Protein AF-A0A8T5I9W6-F1 (afdb_monomer_lite)

pLDDT: mean 74.15, std 16.04, range [43.09, 95.25]

Sequence (174 aa):
MEKEVIPVSNPAQATTPQKNKIDYKYVGPKESLWKIVGSSIPKELTPTKKFSYAFGVIFILVIIIGIAQFPLGSLFAGNIDIELAVGLPMKFLVFDLADPEAIPINIWALIIDMAIYLILAYAIDVALNVFITSTKKKKASGKSPKVYTIRRKKEEIAEKVAKKIVKKPDSIQP

Foldseek 3Di:
DDDDDDDDDDPPPPPDPPPPPPDDPPPPPPCPVCNVVVVPDPPLLPDDPQLVVQLVVVQVVQVVVLVVPFPVVVVVVVDQQGWSFTAPPDTQAICRSVDNVDDRGDVVRVVVRSVVSSVVSSVVSSVVSVVVVVPPPPPPPPPPPPPPPPPPPDPDVVNVVVVVVVPDDDPPDD

Structure (mmCIF, N/CA/C/O backbone):
data_AF-A0A8T5I9W6-F1
#
_entry.id   AF-A0A8T5I9W6-F1
#
loop_
_atom_site.group_PDB
_atom_site.id
_atom_site.type_symbol
_atom_site.label_atom_id
_atom_site.label_alt_id
_atom_site.label_comp_id
_atom_site.label_asym_id
_atom_site.label_entity_id
_atom_site.label_seq_id
_atom_site.pdbx_PDB_ins_code
_atom_site.Cartn_x
_atom_site.Cartn_y
_atom_site.Cartn_z
_atom_site.occupancy
_atom_site.B_iso_or_equiv
_atom_site.auth_seq_id
_atom_site.auth_comp_id
_atom_site.auth_asym_id
_atom_site.auth_atom_id
_atom_site.pdbx_PDB_model_num
ATOM 1 N N . MET A 1 1 ? 43.803 54.576 25.155 1.00 46.50 1 MET A N 1
ATOM 2 C CA . MET A 1 1 ? 42.683 54.343 24.219 1.00 46.50 1 MET A CA 1
ATOM 3 C C . MET A 1 1 ? 41.782 53.308 24.857 1.00 46.50 1 MET A C 1
ATOM 5 O O . MET A 1 1 ? 42.042 52.116 24.758 1.00 46.50 1 MET A O 1
ATOM 9 N N . GLU A 1 2 ? 40.820 53.790 25.629 1.00 43.09 2 GLU A N 1
ATOM 10 C CA . GLU A 1 2 ? 39.874 52.984 26.398 1.00 43.09 2 GLU A CA 1
ATOM 11 C C . GLU A 1 2 ? 38.724 52.601 25.460 1.00 43.09 2 GLU A C 1
ATOM 13 O O . GLU A 1 2 ? 38.143 53.472 24.814 1.00 43.09 2 GLU A O 1
ATOM 18 N N . LYS A 1 3 ? 38.463 51.301 25.284 1.00 56.91 3 LYS A N 1
ATOM 19 C CA . LYS A 1 3 ? 37.345 50.828 24.461 1.00 56.91 3 LYS A CA 1
ATOM 20 C C . LYS A 1 3 ? 36.091 50.809 25.324 1.00 56.91 3 LYS A C 1
ATOM 22 O O . LYS A 1 3 ? 35.973 49.989 26.229 1.00 56.91 3 LYS A O 1
ATOM 27 N N . GLU A 1 4 ? 35.179 51.717 25.016 1.00 58.66 4 GLU A N 1
ATOM 28 C CA . GLU A 1 4 ? 33.837 51.790 25.580 1.00 58.66 4 GLU A CA 1
ATOM 29 C C . GLU A 1 4 ? 33.052 50.525 25.189 1.00 58.66 4 GLU A C 1
ATOM 31 O O . GLU A 1 4 ? 32.796 50.261 24.012 1.00 58.66 4 GLU A O 1
ATOM 36 N N . VAL A 1 5 ? 32.739 49.683 26.176 1.00 58.06 5 VAL A N 1
ATOM 37 C CA . VAL A 1 5 ? 31.921 48.479 25.991 1.00 58.06 5 VAL A CA 1
ATOM 38 C C . VAL A 1 5 ? 30.461 48.891 26.121 1.00 58.06 5 VAL A C 1
ATOM 40 O O . VAL A 1 5 ? 29.976 49.154 27.218 1.00 58.06 5 VAL A O 1
ATOM 43 N N . ILE A 1 6 ? 29.755 48.944 24.995 1.00 58.78 6 ILE A N 1
ATOM 44 C CA . ILE A 1 6 ? 28.310 49.177 24.963 1.00 58.78 6 ILE A CA 1
ATOM 45 C C . ILE A 1 6 ? 27.618 47.893 25.454 1.00 58.78 6 ILE A C 1
ATOM 47 O O . ILE A 1 6 ? 27.850 46.829 24.869 1.00 58.78 6 ILE A O 1
ATOM 51 N N . PRO A 1 7 ? 26.773 47.930 26.500 1.00 58.47 7 PRO A N 1
ATOM 52 C CA . PRO A 1 7 ? 26.027 46.750 26.909 1.00 58.47 7 PRO A CA 1
ATOM 53 C C . PRO A 1 7 ? 24.949 46.427 25.867 1.00 58.47 7 PRO A C 1
ATOM 55 O O . PRO A 1 7 ? 24.086 47.248 25.559 1.00 58.47 7 PRO A O 1
ATOM 58 N N . VAL A 1 8 ? 25.000 45.205 25.335 1.00 57.88 8 VAL A N 1
ATOM 59 C CA . VAL A 1 8 ? 23.962 44.631 24.473 1.00 57.88 8 VAL A CA 1
ATOM 60 C C . VAL A 1 8 ? 22.676 44.518 25.291 1.00 57.88 8 VAL A C 1
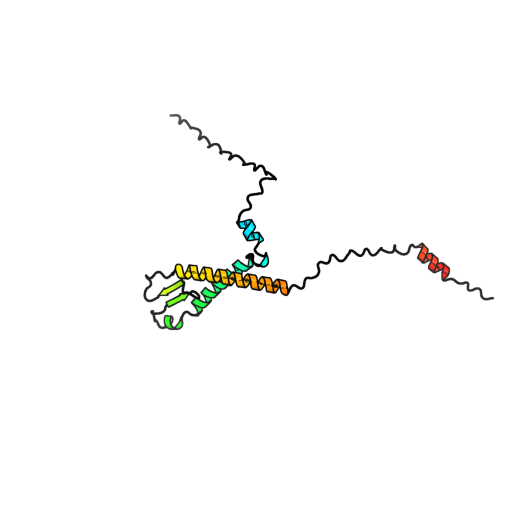ATOM 62 O O . VAL A 1 8 ? 22.593 43.727 26.232 1.00 57.88 8 VAL A O 1
ATOM 65 N N . SER A 1 9 ? 21.671 45.327 24.958 1.00 58.81 9 SER A N 1
ATOM 66 C CA . SER A 1 9 ? 20.338 45.214 25.537 1.00 58.81 9 SER A CA 1
ATOM 67 C C . SER A 1 9 ? 19.677 43.928 25.035 1.00 58.81 9 SER A C 1
ATOM 69 O O . SER A 1 9 ? 19.468 43.728 23.840 1.00 58.81 9 SER A O 1
ATOM 71 N N . ASN A 1 10 ? 19.356 43.024 25.963 1.00 58.38 10 ASN A N 1
ATOM 72 C CA . ASN A 1 10 ? 18.525 41.859 25.672 1.00 58.38 10 ASN A CA 1
ATOM 73 C C . ASN A 1 10 ? 17.155 42.340 25.158 1.00 58.38 10 ASN A C 1
ATOM 75 O O . ASN A 1 10 ? 16.531 43.170 25.828 1.00 58.38 10 ASN A O 1
ATOM 79 N N . PRO A 1 11 ? 16.639 41.829 24.024 1.00 54.53 11 PRO A N 1
ATOM 80 C CA . PRO A 1 11 ? 15.285 42.150 23.606 1.00 54.53 11 PRO A CA 1
ATOM 81 C C . PRO A 1 11 ? 14.312 41.603 24.652 1.00 54.53 11 PRO A C 1
ATOM 83 O O . PRO A 1 11 ? 14.288 40.404 24.940 1.00 54.53 11 PRO A O 1
ATOM 86 N N . ALA A 1 12 ? 13.530 42.505 25.244 1.00 54.25 12 ALA A N 1
ATOM 87 C CA . ALA A 1 12 ? 12.440 42.165 26.140 1.00 54.25 12 ALA A CA 1
ATOM 88 C C . ALA A 1 12 ? 11.550 41.110 25.467 1.00 54.25 12 ALA A C 1
ATOM 90 O O . ALA A 1 12 ? 11.014 41.336 24.381 1.00 54.25 12 ALA A O 1
ATOM 91 N N . GLN A 1 13 ? 11.420 39.943 26.101 1.00 54.34 13 GLN A N 1
ATOM 92 C CA . GLN A 1 13 ? 10.470 38.921 25.680 1.00 54.34 13 GLN A CA 1
ATOM 93 C C . GLN A 1 13 ? 9.076 39.548 25.680 1.00 54.34 13 GLN A C 1
ATOM 95 O O . GLN A 1 13 ? 8.544 39.899 26.732 1.00 54.34 13 GLN A O 1
ATOM 100 N N . ALA A 1 14 ? 8.494 39.701 24.493 1.00 48.25 14 ALA A N 1
ATOM 101 C CA . ALA A 1 14 ? 7.098 40.061 24.349 1.00 48.25 14 ALA A CA 1
ATOM 102 C C . ALA A 1 14 ? 6.260 38.951 24.995 1.00 48.25 14 ALA A C 1
ATOM 104 O O . ALA A 1 14 ? 6.112 37.858 24.448 1.00 48.25 14 ALA A O 1
ATOM 105 N N . THR A 1 15 ? 5.725 39.218 26.183 1.00 49.84 15 THR A N 1
ATOM 106 C CA . THR A 1 15 ? 4.688 38.401 26.799 1.00 49.84 15 THR A CA 1
ATOM 107 C C . THR A 1 15 ? 3.452 38.488 25.915 1.00 49.84 15 THR A C 1
ATOM 109 O O . THR A 1 15 ? 2.665 39.429 25.983 1.00 49.84 15 THR A O 1
ATOM 112 N N . THR A 1 16 ? 3.281 37.500 25.037 1.00 51.50 16 THR A N 1
ATOM 113 C CA . THR A 1 16 ? 2.015 37.269 24.339 1.00 51.50 16 THR A CA 1
ATOM 114 C C . THR A 1 16 ? 0.887 37.278 25.372 1.00 51.50 16 THR A C 1
ATOM 116 O O . THR A 1 16 ? 0.961 36.501 26.330 1.00 51.50 16 THR A O 1
ATOM 119 N N . PRO A 1 17 ? -0.151 38.120 25.219 1.00 49.62 17 PRO A N 1
ATOM 120 C CA . PRO A 1 17 ? -1.262 38.133 26.154 1.00 49.62 17 PRO A CA 1
ATOM 121 C C . PRO A 1 17 ? -1.905 36.747 26.149 1.00 49.62 17 PRO A C 1
ATOM 123 O O . PRO A 1 17 ? -2.393 36.277 25.117 1.00 49.62 17 PRO A O 1
ATOM 126 N N . GLN A 1 18 ? -1.875 36.070 27.301 1.00 56.66 18 GLN A N 1
ATOM 127 C CA . GLN A 1 18 ? -2.626 34.840 27.505 1.00 56.66 18 GLN A CA 1
ATOM 128 C C . GLN A 1 18 ? -4.097 35.167 27.267 1.00 56.66 18 GLN A C 1
ATOM 130 O O . GLN A 1 18 ? -4.754 35.844 28.056 1.00 56.66 18 GLN A O 1
ATOM 135 N N . LYS A 1 19 ? -4.593 34.721 26.115 1.00 50.47 19 LYS A N 1
ATOM 136 C CA . LYS A 1 19 ? -5.976 34.865 25.684 1.00 50.47 19 LYS A CA 1
ATOM 137 C C . LYS A 1 19 ? -6.825 33.974 26.590 1.00 50.47 19 LYS A C 1
ATOM 139 O O . LYS A 1 19 ? -7.129 32.839 26.231 1.00 50.47 19 LYS A O 1
ATOM 144 N N . ASN A 1 20 ? -7.157 34.470 27.782 1.00 55.22 20 ASN A N 1
ATOM 145 C CA . ASN A 1 20 ? -8.152 33.868 28.657 1.00 55.22 20 ASN A CA 1
ATOM 146 C C . ASN A 1 20 ? -9.458 33.801 27.864 1.00 55.22 20 ASN A C 1
ATOM 148 O O . ASN A 1 20 ? -10.150 34.801 27.674 1.00 55.22 20 ASN A O 1
ATOM 152 N N . LYS A 1 21 ? -9.747 32.620 27.312 1.00 54.38 21 LYS A N 1
ATOM 153 C CA . LYS A 1 21 ? -11.020 32.335 26.662 1.00 54.38 21 LYS A CA 1
ATOM 154 C C . LYS A 1 21 ? -12.064 32.297 27.766 1.00 54.38 21 LYS A C 1
ATOM 156 O O . LYS A 1 21 ? -12.168 31.316 28.491 1.00 54.38 21 LYS A O 1
ATOM 161 N N . ILE A 1 22 ? -12.792 33.397 27.902 1.00 61.06 22 ILE A N 1
ATOM 162 C CA . ILE A 1 22 ? -14.011 33.456 28.698 1.00 61.06 22 ILE A CA 1
ATOM 163 C C . ILE A 1 22 ? -14.991 32.480 28.039 1.00 61.06 22 ILE A C 1
ATOM 165 O O . ILE A 1 22 ? -15.381 32.665 26.884 1.00 61.06 22 ILE A O 1
ATOM 169 N N . ASP A 1 23 ? -15.297 31.391 28.740 1.00 55.34 23 ASP A N 1
ATOM 170 C CA . ASP A 1 23 ? -16.192 30.340 28.268 1.00 55.34 23 ASP A CA 1
ATOM 171 C C . ASP A 1 23 ? -17.642 30.789 28.494 1.00 55.34 23 ASP A C 1
ATOM 173 O O . ASP A 1 23 ? -18.180 30.735 29.603 1.00 55.34 23 ASP A O 1
ATOM 177 N N . TYR A 1 24 ? -18.268 31.337 27.452 1.00 61.34 24 TYR A N 1
ATOM 178 C CA . TYR A 1 24 ? -19.666 31.751 27.506 1.00 61.34 24 TYR A CA 1
ATOM 179 C C . TYR A 1 24 ? -20.564 30.522 27.330 1.00 61.34 24 TYR A C 1
ATOM 181 O O . TYR A 1 24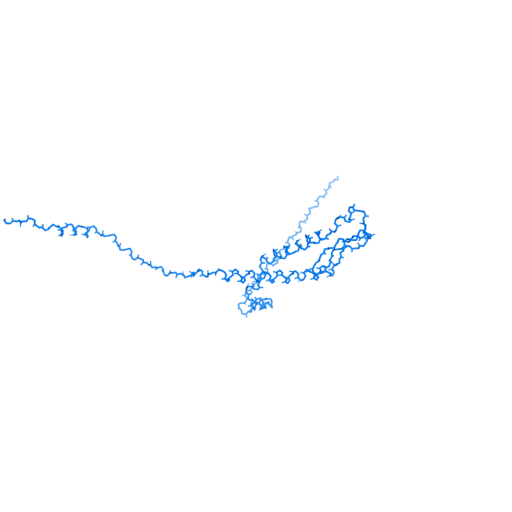 ? -20.785 30.063 26.214 1.00 61.34 24 TYR A O 1
ATOM 189 N N . LYS A 1 25 ? -21.161 30.054 28.433 1.00 59.81 25 LYS A N 1
ATOM 190 C CA . LYS A 1 25 ? -22.092 28.905 28.524 1.00 59.81 25 LYS A CA 1
ATOM 191 C C . LYS A 1 25 ? -23.255 28.904 27.507 1.00 59.81 25 LYS A C 1
ATOM 193 O O . LYS A 1 25 ? -23.857 27.859 27.287 1.00 59.81 25 LYS A O 1
ATOM 198 N N . TYR A 1 26 ? -23.572 30.049 26.899 1.00 57.41 26 TYR A N 1
ATOM 199 C CA . TYR A 1 26 ? -24.714 30.230 25.992 1.00 57.41 26 TYR A CA 1
ATOM 200 C C . TYR A 1 26 ? -24.340 30.593 24.552 1.00 57.41 26 TYR A C 1
ATOM 202 O O . TYR A 1 26 ? -25.216 30.642 23.693 1.00 57.41 26 TYR A O 1
ATOM 210 N N . VAL A 1 27 ? -23.054 30.798 24.255 1.00 55.84 27 VAL A N 1
ATOM 211 C CA . VAL A 1 27 ? -22.581 30.802 22.870 1.00 55.84 27 VAL A CA 1
ATOM 212 C C . VAL A 1 27 ? -22.099 29.388 22.630 1.00 55.84 27 VAL A C 1
ATOM 214 O O . VAL A 1 27 ? -20.951 29.069 22.934 1.00 55.84 27 VAL A O 1
ATOM 217 N N . GLY A 1 28 ? -23.016 28.524 22.177 1.00 55.88 28 GLY A N 1
ATOM 218 C CA . GLY A 1 28 ? -22.700 27.135 21.858 1.00 55.88 28 GLY A CA 1
ATOM 219 C C . GLY A 1 28 ? -21.354 27.089 21.130 1.00 55.88 28 GLY A C 1
ATOM 220 O O . GLY A 1 28 ? -21.157 27.890 20.207 1.00 55.88 28 GLY A O 1
ATOM 221 N N . PRO A 1 29 ? -20.385 26.275 21.590 1.00 58.41 29 PRO A N 1
ATOM 222 C CA . PRO A 1 29 ? -19.051 26.266 21.013 1.00 58.41 29 PRO A CA 1
ATOM 223 C C . PRO A 1 29 ? -19.241 25.989 19.537 1.00 58.41 29 PRO A C 1
ATOM 225 O O . PRO A 1 29 ? -19.691 24.887 19.243 1.00 58.41 29 PRO A O 1
ATOM 228 N N . LYS A 1 30 ? -18.990 26.995 18.673 1.00 60.47 30 LYS A N 1
ATOM 229 C CA . LYS A 1 30 ? -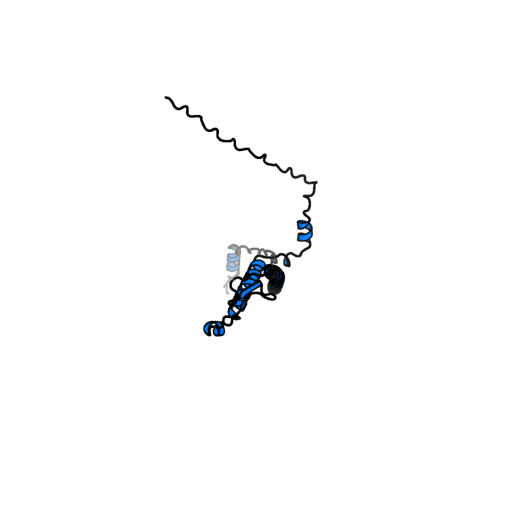19.246 26.960 17.222 1.00 60.47 30 LYS A CA 1
ATOM 230 C C . LYS A 1 30 ? -19.059 25.532 16.761 1.00 60.47 30 LYS A C 1
ATOM 232 O O . LYS A 1 30 ? -17.916 25.065 16.740 1.00 60.47 30 LYS A O 1
ATOM 237 N N . GLU A 1 31 ? -20.166 24.816 16.577 1.00 61.84 31 GLU A N 1
ATOM 238 C CA . GLU A 1 31 ? -20.085 23.385 16.354 1.00 61.84 31 GLU A CA 1
ATOM 239 C C . GLU A 1 31 ? -19.368 23.251 15.026 1.00 61.84 31 GLU A C 1
ATOM 241 O O . GLU A 1 31 ? -19.897 23.610 13.976 1.00 61.84 31 GLU A O 1
ATOM 246 N N . SER A 1 32 ? -18.085 22.893 15.094 1.00 71.19 32 SER A N 1
ATOM 247 C CA . SER A 1 32 ? -17.274 22.717 13.905 1.00 71.19 32 SER A CA 1
ATOM 248 C C . SER A 1 32 ? -18.036 21.733 13.036 1.00 71.19 32 SER A C 1
ATOM 250 O O . SER A 1 32 ? -18.463 20.697 13.543 1.00 71.19 32 SER A O 1
ATOM 252 N N . LEU A 1 33 ? -18.232 22.043 11.757 1.00 68.38 33 LEU A N 1
ATOM 253 C CA . LEU A 1 33 ? -18.916 21.145 10.823 1.00 68.38 33 LEU A CA 1
ATOM 254 C C . LEU A 1 33 ? -18.312 19.729 10.881 1.00 68.38 33 LEU A C 1
ATOM 256 O O . LEU A 1 33 ? -19.027 18.736 10.795 1.00 68.38 33 LEU A O 1
ATOM 260 N N . TRP A 1 34 ? -17.016 19.632 11.192 1.00 62.31 34 TRP A N 1
ATOM 261 C CA . TRP A 1 34 ? -16.309 18.385 11.491 1.00 62.31 34 TRP A CA 1
ATOM 262 C C . TRP A 1 34 ? -16.880 17.577 12.665 1.00 62.31 34 TRP A C 1
ATOM 264 O O . TRP A 1 34 ? -16.851 16.352 12.638 1.00 62.31 34 TRP A O 1
ATOM 274 N N . LYS A 1 35 ? -17.406 18.236 13.697 1.00 68.44 35 LYS A N 1
ATOM 275 C CA . LYS A 1 35 ? -18.020 17.617 14.879 1.00 68.44 35 LYS A CA 1
ATOM 276 C C . LYS A 1 35 ? -19.418 17.063 14.576 1.00 68.44 35 LYS A C 1
ATOM 278 O O . LYS A 1 35 ? -19.780 16.043 15.149 1.00 68.44 35 LYS A O 1
ATOM 283 N N . ILE A 1 36 ? -20.153 17.698 13.659 1.00 71.06 36 ILE A N 1
ATOM 284 C CA . ILE A 1 36 ? -21.484 17.266 13.188 1.00 71.06 36 ILE A CA 1
ATOM 285 C C . ILE A 1 36 ? -21.356 16.103 12.190 1.00 71.06 36 ILE A C 1
ATOM 287 O O . ILE A 1 36 ? -22.079 15.110 12.273 1.00 71.06 36 ILE A O 1
ATOM 291 N N . VAL A 1 37 ? -20.385 16.173 11.276 1.00 66.06 37 VAL A N 1
ATOM 292 C CA . VAL A 1 37 ? -20.078 15.059 10.362 1.00 66.06 37 VAL A CA 1
ATOM 293 C C . VAL A 1 37 ? -19.503 13.875 11.144 1.00 66.06 37 VAL A C 1
ATOM 295 O O . VAL A 1 37 ? -19.928 12.738 10.957 1.00 66.06 37 VAL A O 1
ATOM 298 N N . GLY A 1 38 ? -18.600 14.135 12.092 1.00 62.38 38 GLY A N 1
ATOM 299 C CA . GLY A 1 38 ? -17.992 13.102 12.928 1.00 62.38 38 GLY A CA 1
ATOM 300 C C . GLY A 1 38 ? -18.960 12.399 13.887 1.00 62.38 38 GLY A C 1
ATOM 301 O O . GLY A 1 38 ? -18.696 11.262 14.263 1.00 62.38 38 GLY A O 1
ATOM 302 N N . SER A 1 39 ? -20.075 13.027 14.281 1.00 66.44 39 SER A N 1
ATOM 303 C CA . SER A 1 39 ? -21.090 12.394 15.139 1.00 66.44 39 SER A CA 1
ATOM 304 C C . SER A 1 39 ? -22.075 11.509 14.371 1.00 66.44 39 SER A C 1
ATOM 306 O O . SER A 1 39 ? -22.691 10.631 14.974 1.00 66.44 39 SER A O 1
ATOM 308 N N . SER A 1 40 ? -22.199 11.714 13.057 1.00 73.62 40 SER A N 1
ATOM 309 C CA . SER A 1 40 ? -23.092 10.944 12.180 1.00 73.62 40 SER A CA 1
ATOM 310 C C . SER A 1 40 ? -22.442 9.661 11.651 1.00 73.62 40 SER A C 1
ATOM 312 O O . SER A 1 40 ? -23.137 8.743 11.220 1.00 73.62 40 SER A O 1
ATOM 314 N N . ILE A 1 41 ? -21.110 9.573 11.702 1.00 68.56 41 ILE A N 1
ATOM 315 C CA . ILE A 1 41 ? -20.362 8.379 11.307 1.00 68.56 41 ILE A CA 1
ATOM 316 C C . ILE A 1 41 ? -20.299 7.425 12.513 1.00 68.56 41 ILE A C 1
ATOM 318 O O . ILE A 1 41 ? -19.784 7.807 13.569 1.00 68.56 41 ILE A O 1
ATOM 322 N N . PRO A 1 42 ? -20.804 6.181 12.411 1.00 68.88 42 PRO A N 1
ATOM 323 C CA . PRO A 1 42 ? -20.677 5.207 13.489 1.00 68.88 42 PRO A CA 1
ATOM 324 C C . PRO A 1 42 ? -19.200 4.993 13.839 1.00 68.88 42 PRO A C 1
ATOM 326 O O . PRO A 1 42 ? -18.341 4.935 12.964 1.00 68.88 42 PRO A O 1
ATOM 329 N N . LYS A 1 43 ? -18.894 4.836 15.134 1.00 67.81 43 LYS A N 1
ATOM 330 C CA . LYS A 1 43 ? -17.510 4.710 15.643 1.00 67.81 43 LYS A CA 1
ATOM 331 C C . LYS A 1 43 ? -16.715 3.553 15.021 1.00 67.81 43 LYS A C 1
ATOM 333 O O . LYS A 1 43 ? -15.493 3.542 15.096 1.00 67.81 43 LYS A O 1
ATOM 338 N N . GLU A 1 44 ? -17.404 2.586 14.425 1.00 65.44 44 GLU A N 1
ATOM 339 C CA . GLU A 1 44 ? -16.823 1.443 13.713 1.00 65.44 44 GLU A CA 1
ATOM 340 C C . GLU A 1 44 ? -16.244 1.817 12.336 1.00 65.44 44 GLU A C 1
ATOM 342 O O . GLU A 1 44 ? -15.391 1.102 11.820 1.00 65.44 44 GLU A O 1
ATOM 347 N N . LEU A 1 45 ? -16.667 2.955 11.777 1.00 66.12 45 LEU A N 1
ATOM 348 C CA . LEU A 1 45 ? -16.194 3.536 10.516 1.00 66.12 45 LEU A CA 1
ATOM 349 C C . LEU A 1 45 ? -15.126 4.624 10.736 1.00 66.12 45 LEU A C 1
ATOM 351 O O . LEU A 1 45 ? -14.726 5.312 9.802 1.00 66.12 45 LEU A O 1
ATOM 355 N N . THR A 1 46 ? -14.661 4.824 11.973 1.00 69.56 46 THR A N 1
ATOM 356 C CA . THR A 1 46 ? -13.543 5.736 12.244 1.00 69.56 46 THR A CA 1
ATOM 357 C C . THR A 1 46 ? -12.220 4.996 12.014 1.00 69.56 46 THR A C 1
ATOM 359 O O . THR A 1 46 ? -12.002 3.977 12.673 1.00 69.56 46 THR A O 1
ATOM 362 N N . PRO A 1 47 ? -11.319 5.491 11.141 1.00 68.62 47 PRO A N 1
ATOM 363 C CA . PRO A 1 47 ? -10.037 4.841 10.882 1.00 68.62 47 PRO A CA 1
ATOM 364 C C . PRO A 1 47 ? -9.251 4.661 12.181 1.00 68.62 47 PRO A C 1
ATOM 366 O O . PRO A 1 47 ? -9.013 5.623 12.919 1.00 68.62 47 PRO A O 1
ATOM 369 N N . THR A 1 48 ? -8.855 3.428 12.487 1.00 79.25 48 THR A N 1
ATOM 370 C CA . THR A 1 48 ? -8.083 3.130 13.700 1.00 79.25 48 THR A CA 1
ATOM 371 C C . THR A 1 48 ? -6.585 3.067 13.405 1.00 79.25 48 THR A C 1
ATOM 373 O O . THR A 1 48 ? -6.154 3.158 12.263 1.00 79.25 48 THR A O 1
ATOM 376 N N . LYS A 1 49 ? -5.736 2.829 14.416 1.00 82.69 49 LYS A N 1
ATOM 377 C CA . LYS A 1 49 ? -4.308 2.542 14.160 1.00 82.69 49 LYS A CA 1
ATOM 378 C C . LYS A 1 49 ? -4.110 1.344 13.216 1.00 82.69 49 LYS A C 1
ATOM 380 O O . LYS A 1 49 ? -3.092 1.267 12.545 1.00 82.69 49 LYS A O 1
ATOM 385 N N . LYS A 1 50 ? -5.069 0.410 13.148 1.00 84.12 50 LYS A N 1
ATOM 386 C CA . LYS A 1 50 ? -5.004 -0.753 12.249 1.00 84.12 50 LYS A CA 1
ATOM 387 C C . LYS A 1 50 ? -5.093 -0.351 10.783 1.00 84.12 50 LYS A C 1
ATOM 389 O O . LYS A 1 50 ? -4.455 -0.994 9.963 1.00 84.12 50 LYS A O 1
ATOM 394 N N . PHE A 1 51 ? -5.815 0.724 10.474 1.00 87.94 51 PHE A N 1
ATOM 395 C CA . PHE A 1 51 ? -5.911 1.266 9.126 1.00 87.94 51 PHE A CA 1
ATOM 396 C C . PHE A 1 51 ? -4.535 1.631 8.555 1.00 87.94 51 PHE A C 1
ATOM 398 O O . PHE A 1 51 ? -4.194 1.193 7.460 1.00 87.94 51 PHE A O 1
ATOM 405 N N . SER A 1 52 ? -3.704 2.355 9.316 1.00 87.62 52 SER A N 1
ATOM 406 C CA . SER A 1 52 ? -2.356 2.714 8.855 1.00 87.62 52 SER A CA 1
ATOM 407 C C . SER A 1 52 ? -1.458 1.489 8.682 1.00 87.62 52 SER A C 1
ATOM 409 O O . SER A 1 52 ? -0.661 1.448 7.750 1.00 87.62 52 SER A O 1
ATOM 411 N N . TYR A 1 53 ? -1.603 0.471 9.540 1.00 91.88 53 TYR A N 1
ATOM 412 C CA . TYR A 1 53 ? -0.890 -0.797 9.363 1.00 91.88 53 TYR A CA 1
ATOM 413 C C . TYR A 1 53 ? -1.364 -1.545 8.115 1.00 91.88 53 TYR A C 1
ATOM 415 O O . TYR A 1 53 ? -0.529 -2.007 7.348 1.00 91.88 53 TYR A O 1
ATOM 423 N N . ALA A 1 54 ? -2.676 -1.636 7.880 1.00 91.06 54 ALA A N 1
ATOM 424 C CA . ALA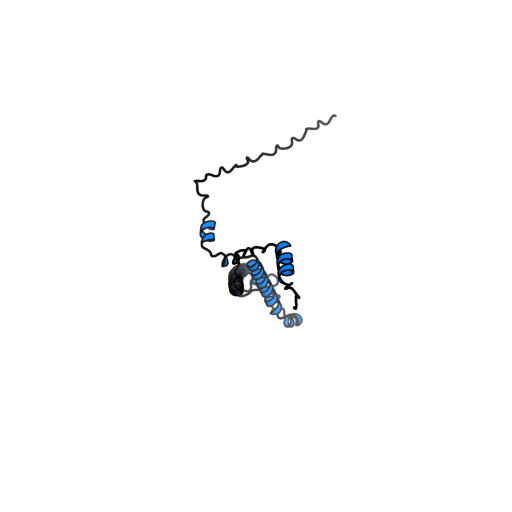 A 1 54 ? -3.236 -2.288 6.698 1.00 91.06 54 ALA A CA 1
ATOM 425 C C . ALA A 1 54 ? -2.749 -1.607 5.415 1.00 91.06 54 ALA A C 1
ATOM 427 O O . ALA A 1 54 ? -2.259 -2.278 4.513 1.00 91.06 54 ALA A O 1
ATOM 428 N N . PHE A 1 55 ? -2.796 -0.276 5.375 1.00 93.19 55 PHE A N 1
ATOM 429 C CA . PHE A 1 55 ? -2.266 0.511 4.269 1.00 93.19 55 PHE A CA 1
ATOM 430 C C . PHE A 1 55 ? -0.769 0.266 4.041 1.00 93.19 55 PHE A C 1
ATOM 432 O O . PHE A 1 55 ? -0.359 -0.031 2.922 1.00 93.19 55 PHE A O 1
ATOM 439 N N . GLY A 1 56 ? 0.044 0.328 5.101 1.00 92.56 56 GLY A N 1
ATOM 440 C CA . GLY A 1 56 ? 1.482 0.074 5.004 1.00 92.56 56 GLY A CA 1
ATOM 441 C C . GLY A 1 56 ? 1.803 -1.338 4.507 1.00 92.56 56 GLY A C 1
ATOM 442 O O . GLY A 1 56 ? 2.674 -1.506 3.659 1.00 92.56 56 GLY A O 1
ATOM 443 N N . VAL A 1 57 ? 1.067 -2.348 4.980 1.00 95.00 57 VAL A N 1
ATOM 444 C CA . VAL A 1 57 ? 1.224 -3.739 4.532 1.00 95.00 57 VAL A CA 1
ATOM 445 C C . VAL A 1 57 ? 0.863 -3.886 3.058 1.00 95.00 57 VAL A C 1
ATOM 447 O O . VAL A 1 57 ? 1.633 -4.497 2.325 1.00 95.00 57 VAL A O 1
ATOM 450 N N . ILE A 1 58 ? -0.259 -3.313 2.608 1.00 93.69 58 ILE A N 1
ATOM 451 C CA . ILE A 1 58 ? -0.654 -3.328 1.190 1.00 93.69 58 ILE A CA 1
ATOM 452 C C . ILE A 1 58 ? 0.445 -2.702 0.335 1.00 93.69 58 ILE A C 1
ATOM 454 O O . ILE A 1 58 ? 0.870 -3.300 -0.648 1.00 93.69 58 ILE A O 1
ATOM 458 N N . PHE A 1 59 ? 0.944 -1.534 0.738 1.00 92.75 59 PHE A N 1
ATOM 459 C CA . PHE A 1 59 ? 1.972 -0.821 -0.010 1.00 92.75 59 PHE A CA 1
ATOM 460 C C . PHE A 1 59 ? 3.271 -1.630 -0.137 1.00 92.75 59 PHE A C 1
ATOM 462 O O . PHE A 1 59 ? 3.809 -1.778 -1.233 1.00 92.75 59 PHE A O 1
ATOM 469 N N . ILE A 1 60 ? 3.746 -2.222 0.963 1.00 94.88 60 ILE A N 1
ATOM 470 C CA . ILE A 1 60 ? 4.926 -3.100 0.951 1.00 94.88 60 ILE A CA 1
ATOM 471 C C . ILE A 1 60 ? 4.683 -4.322 0.060 1.00 94.88 60 ILE A C 1
ATOM 473 O O . ILE A 1 60 ? 5.558 -4.710 -0.710 1.00 94.88 60 ILE A O 1
ATOM 477 N N . LEU A 1 61 ? 3.498 -4.924 0.143 1.00 95.25 61 LEU A N 1
ATOM 478 C CA . LEU A 1 61 ? 3.149 -6.110 -0.630 1.00 95.25 61 LEU A CA 1
ATOM 479 C C . LEU A 1 61 ? 3.152 -5.812 -2.135 1.00 95.25 61 LEU A C 1
ATOM 481 O O . LEU A 1 61 ? 3.678 -6.612 -2.902 1.00 95.25 61 LEU A O 1
ATOM 485 N N . VAL A 1 62 ? 2.659 -4.646 -2.556 1.00 93.12 62 VAL A N 1
ATOM 486 C CA . VAL A 1 62 ? 2.728 -4.193 -3.956 1.00 93.12 62 VAL A CA 1
ATOM 487 C C . VAL A 1 62 ? 4.174 -4.053 -4.429 1.00 93.12 62 VAL A C 1
ATOM 489 O O . VAL A 1 62 ? 4.495 -4.506 -5.525 1.00 93.12 62 VAL A O 1
ATOM 492 N N . ILE A 1 63 ? 5.063 -3.491 -3.602 1.00 92.25 63 ILE A N 1
ATOM 493 C CA . ILE A 1 63 ? 6.494 -3.393 -3.930 1.00 92.25 63 ILE A CA 1
ATOM 494 C C . ILE A 1 63 ? 7.106 -4.786 -4.102 1.00 92.25 63 ILE A C 1
ATOM 496 O O . ILE A 1 63 ? 7.797 -5.036 -5.087 1.00 92.25 63 ILE A O 1
ATOM 500 N N . ILE A 1 64 ? 6.823 -5.708 -3.176 1.00 93.56 64 ILE A N 1
ATOM 501 C CA . ILE A 1 64 ? 7.317 -7.088 -3.250 1.00 93.56 64 ILE A CA 1
ATOM 502 C C . ILE A 1 64 ? 6.809 -7.776 -4.520 1.00 93.56 64 ILE A C 1
ATOM 504 O O . ILE A 1 64 ? 7.599 -8.422 -5.200 1.00 93.56 64 ILE A O 1
ATOM 508 N N . ILE A 1 65 ? 5.525 -7.626 -4.863 1.00 91.81 65 ILE A N 1
ATOM 509 C CA . ILE A 1 65 ? 4.964 -8.189 -6.098 1.00 91.81 65 ILE A CA 1
ATOM 510 C C . ILE A 1 65 ? 5.664 -7.602 -7.325 1.00 91.81 65 ILE A C 1
ATOM 512 O O . ILE A 1 65 ? 6.049 -8.365 -8.205 1.00 91.81 65 ILE A O 1
ATOM 516 N N . GLY A 1 66 ? 5.862 -6.283 -7.377 1.00 89.12 66 GLY A N 1
ATOM 517 C CA . GLY A 1 66 ? 6.542 -5.633 -8.499 1.00 89.12 66 GLY A CA 1
ATOM 518 C C . GLY A 1 66 ? 7.967 -6.154 -8.697 1.00 89.12 66 GLY A C 1
ATOM 519 O O . GLY A 1 66 ? 8.355 -6.494 -9.810 1.00 89.12 66 GLY A O 1
ATOM 520 N N . ILE A 1 67 ? 8.724 -6.319 -7.607 1.00 88.94 67 ILE A N 1
ATOM 521 C CA . ILE A 1 67 ? 10.074 -6.903 -7.659 1.00 88.94 67 ILE A CA 1
ATOM 522 C C . ILE A 1 67 ? 10.021 -8.388 -8.049 1.00 88.94 67 ILE A C 1
ATOM 524 O O . ILE A 1 67 ? 10.849 -8.847 -8.827 1.00 88.94 67 ILE A O 1
ATOM 528 N N . ALA A 1 68 ? 9.057 -9.155 -7.536 1.00 89.56 68 ALA A N 1
ATOM 529 C CA . ALA A 1 68 ? 8.936 -10.583 -7.828 1.00 89.56 68 ALA A CA 1
ATOM 530 C C . ALA A 1 68 ? 8.513 -10.874 -9.278 1.00 89.56 68 ALA A C 1
ATOM 532 O O . ALA A 1 68 ? 8.856 -11.925 -9.813 1.00 89.56 68 ALA A O 1
ATOM 533 N N . GLN A 1 69 ? 7.773 -9.962 -9.912 1.00 86.31 69 GLN A N 1
ATOM 534 C CA . GLN A 1 69 ? 7.395 -10.053 -11.326 1.00 86.31 69 GLN A CA 1
ATOM 535 C C . GLN A 1 69 ? 8.521 -9.636 -12.277 1.00 86.31 69 GLN A C 1
ATOM 537 O O . GLN A 1 69 ? 8.404 -9.840 -13.486 1.00 86.31 69 GLN A O 1
ATOM 542 N N . PHE A 1 70 ? 9.611 -9.077 -11.754 1.00 86.44 70 PHE A N 1
ATOM 543 C CA . PHE A 1 70 ? 10.734 -8.656 -12.570 1.00 86.44 70 PHE A CA 1
ATOM 544 C C . PHE A 1 70 ? 11.462 -9.864 -13.180 1.00 86.44 70 PHE A C 1
ATOM 546 O O . PHE A 1 70 ? 11.888 -10.765 -12.446 1.00 86.44 70 PHE A O 1
ATOM 553 N N . PRO A 1 71 ? 11.656 -9.909 -14.510 1.00 84.62 71 PRO A N 1
ATOM 554 C CA . PRO A 1 71 ? 12.268 -11.053 -15.169 1.00 84.62 7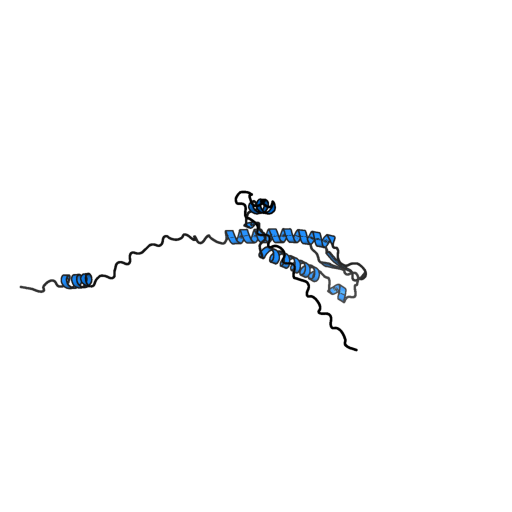1 PRO A CA 1
ATOM 555 C C . PRO A 1 71 ? 13.799 -11.007 -15.021 1.00 84.62 71 PRO A C 1
ATOM 557 O O . PRO A 1 71 ? 14.546 -10.692 -15.945 1.00 84.62 71 PRO A O 1
ATOM 560 N N . LEU A 1 72 ? 14.290 -11.379 -13.836 1.00 82.88 72 LEU A N 1
ATOM 561 C CA . LEU A 1 72 ? 15.725 -11.413 -13.520 1.00 82.88 72 LEU A CA 1
ATOM 562 C C . LEU A 1 72 ? 16.528 -12.278 -14.507 1.00 82.88 72 LEU A C 1
ATOM 564 O O . LEU A 1 72 ? 17.657 -11.941 -14.850 1.00 82.88 72 LEU A O 1
ATOM 568 N N . GLY A 1 73 ? 15.941 -13.376 -14.994 1.00 83.06 73 GLY A N 1
ATOM 569 C CA . GLY A 1 73 ? 16.599 -14.295 -15.926 1.00 83.06 73 GLY A CA 1
ATOM 570 C C . GLY A 1 73 ? 16.973 -13.656 -17.266 1.00 83.06 73 GLY A C 1
ATOM 571 O O . GLY A 1 73 ? 18.057 -13.922 -17.780 1.00 83.06 73 GLY A O 1
ATOM 572 N N . SER A 1 74 ? 16.125 -12.780 -17.816 1.00 82.50 74 SER A N 1
ATOM 573 C CA . SER A 1 74 ? 16.441 -12.071 -19.062 1.00 82.50 74 SER A CA 1
ATOM 574 C C . SER A 1 74 ? 17.495 -10.986 -18.855 1.00 82.50 74 SER A C 1
ATOM 576 O O . SER A 1 74 ? 18.286 -10.739 -19.762 1.00 82.50 74 SER A O 1
ATOM 578 N N . LEU A 1 75 ? 17.567 -10.395 -17.657 1.00 83.50 75 LEU A N 1
ATOM 579 C CA . LEU A 1 75 ? 18.590 -9.401 -17.333 1.00 83.50 75 LEU A CA 1
ATOM 580 C C . LEU A 1 75 ? 19.984 -10.040 -17.293 1.00 83.50 75 LEU A C 1
ATOM 582 O O . LEU A 1 75 ? 20.929 -9.508 -17.869 1.00 83.50 75 LEU A O 1
ATOM 586 N N . PHE A 1 76 ? 20.110 -11.232 -16.700 1.00 85.69 76 PHE A N 1
ATOM 587 C CA . PHE A 1 76 ? 21.369 -11.988 -16.722 1.00 85.69 76 PHE A CA 1
ATOM 588 C C . PHE A 1 76 ? 21.776 -12.462 -18.124 1.00 85.69 76 PHE A C 1
ATOM 590 O O . PHE A 1 76 ? 22.957 -12.700 -18.363 1.00 85.69 76 PHE A O 1
ATOM 597 N N . ALA A 1 77 ? 20.826 -12.568 -19.057 1.00 86.56 77 ALA A N 1
ATOM 598 C CA . ALA A 1 77 ? 21.098 -12.882 -20.458 1.00 86.56 77 ALA A CA 1
ATOM 599 C C . ALA A 1 77 ? 21.587 -11.666 -21.275 1.00 86.56 77 ALA A C 1
ATOM 601 O O . ALA A 1 77 ? 21.829 -11.804 -22.473 1.00 86.56 77 ALA A O 1
ATOM 602 N N . GLY A 1 78 ? 21.739 -10.491 -20.649 1.00 83.50 78 GLY A N 1
ATOM 603 C CA . GLY A 1 78 ? 22.195 -9.263 -21.305 1.00 83.50 78 GLY A CA 1
ATOM 604 C C . GLY A 1 78 ? 21.110 -8.539 -22.104 1.00 83.50 78 GLY A C 1
ATOM 605 O O . GLY A 1 78 ? 21.435 -7.660 -22.897 1.00 83.50 78 GLY A O 1
ATOM 606 N N . ASN A 1 79 ? 19.836 -8.899 -21.919 1.00 84.88 79 ASN A N 1
ATOM 607 C CA . ASN A 1 79 ? 18.734 -8.173 -22.536 1.00 84.88 79 ASN A CA 1
ATOM 608 C C . ASN A 1 79 ? 18.462 -6.880 -21.749 1.00 84.88 79 ASN A C 1
ATOM 610 O O . ASN A 1 79 ? 18.249 -6.929 -20.538 1.00 84.88 79 ASN A O 1
ATOM 614 N N . ILE A 1 80 ? 18.480 -5.744 -22.446 1.00 82.88 80 ILE A N 1
ATOM 615 C CA . ILE A 1 80 ? 18.234 -4.410 -21.883 1.00 82.88 80 ILE A CA 1
ATOM 616 C C . ILE A 1 80 ? 16.802 -3.912 -22.118 1.00 82.88 80 ILE A C 1
ATOM 618 O O . ILE A 1 80 ? 16.405 -2.945 -21.481 1.00 82.88 80 ILE A O 1
ATOM 622 N N . ASP A 1 81 ? 15.998 -4.608 -22.930 1.00 82.44 81 ASP A N 1
ATOM 623 C CA . ASP A 1 81 ? 14.592 -4.268 -23.218 1.00 82.44 81 ASP A CA 1
ATOM 624 C C . ASP A 1 81 ? 13.643 -4.703 -22.082 1.00 82.44 81 ASP A C 1
ATOM 626 O O . ASP A 1 81 ? 12.531 -5.189 -22.305 1.00 82.44 81 ASP A O 1
ATOM 630 N N . ILE A 1 82 ? 14.107 -4.619 -20.836 1.00 84.81 82 ILE A N 1
ATOM 631 C CA . ILE A 1 82 ? 13.375 -5.078 -19.659 1.00 84.81 82 ILE A CA 1
ATOM 632 C C . ILE A 1 82 ? 12.951 -3.865 -18.844 1.00 84.81 82 ILE A C 1
ATOM 634 O O . ILE A 1 82 ? 13.785 -3.088 -18.388 1.00 84.81 82 ILE A O 1
ATOM 638 N N . GLU A 1 83 ? 11.652 -3.771 -18.574 1.00 88.12 83 GLU A N 1
ATOM 639 C CA . GLU A 1 83 ? 11.101 -2.787 -17.649 1.00 88.12 83 GLU A CA 1
ATOM 640 C C . GLU A 1 83 ? 10.874 -3.392 -16.252 1.00 88.12 83 GLU A C 1
ATOM 642 O O . GLU A 1 83 ? 10.194 -4.410 -16.089 1.00 88.12 83 GLU A O 1
ATOM 647 N N . LEU A 1 84 ? 11.412 -2.752 -15.208 1.00 88.25 84 LEU A N 1
ATOM 648 C CA . LEU A 1 84 ? 10.987 -2.999 -13.827 1.00 88.25 84 LEU A CA 1
ATOM 649 C C . LEU A 1 84 ? 9.806 -2.090 -13.518 1.00 88.25 84 LEU A C 1
ATOM 651 O O . LEU A 1 84 ? 9.981 -0.898 -13.273 1.00 88.25 84 LEU A O 1
ATOM 655 N N . ALA A 1 85 ? 8.610 -2.667 -13.481 1.00 91.31 85 ALA A N 1
ATOM 656 C CA . ALA A 1 85 ? 7.391 -1.936 -13.186 1.00 91.31 85 ALA A CA 1
ATOM 657 C C . ALA A 1 85 ? 6.812 -2.301 -11.811 1.00 91.31 85 ALA A C 1
ATOM 659 O O . ALA A 1 85 ? 6.573 -3.470 -11.513 1.00 91.31 85 ALA A O 1
ATOM 660 N N . VAL A 1 86 ? 6.527 -1.292 -10.989 1.00 91.94 86 VAL A N 1
ATOM 661 C CA . VAL A 1 86 ? 5.880 -1.434 -9.679 1.00 91.94 86 VAL A CA 1
ATOM 662 C C . VAL A 1 86 ? 4.618 -0.577 -9.629 1.00 91.94 86 VAL A C 1
ATOM 664 O O . VAL A 1 86 ? 4.632 0.606 -9.978 1.00 91.94 86 VAL A O 1
ATOM 667 N N . GLY A 1 87 ? 3.526 -1.185 -9.168 1.00 88.69 87 GLY A N 1
ATOM 668 C CA . GLY A 1 87 ? 2.231 -0.534 -8.971 1.00 88.69 87 GLY A CA 1
ATOM 669 C C . GLY A 1 87 ? 1.063 -1.423 -9.394 1.00 88.69 87 GLY A C 1
ATOM 670 O O . GLY A 1 87 ? 1.204 -2.275 -10.272 1.00 88.69 87 GLY A O 1
ATOM 671 N N . LEU A 1 88 ? -0.076 -1.266 -8.723 1.00 89.19 88 LEU A N 1
ATOM 672 C CA . LEU A 1 88 ? -1.289 -2.065 -8.915 1.00 89.19 88 LEU A CA 1
ATOM 673 C C . LEU A 1 88 ? -2.514 -1.233 -8.496 1.00 89.19 88 LEU A C 1
ATOM 675 O O . LEU A 1 88 ? -2.631 -0.926 -7.316 1.00 89.19 88 LEU A O 1
ATOM 679 N N . PRO A 1 89 ? -3.499 -0.956 -9.361 1.00 88.62 89 PRO A N 1
ATOM 680 C CA . PRO A 1 89 ? -3.613 -1.399 -10.746 1.00 88.62 89 PRO A CA 1
ATOM 681 C C . PRO A 1 89 ? -2.695 -0.658 -11.726 1.00 88.62 89 PRO A C 1
ATOM 683 O O . PRO A 1 89 ? -2.498 -1.162 -12.830 1.00 88.62 89 PRO A O 1
ATOM 686 N N . MET A 1 90 ? -2.148 0.508 -11.371 1.00 93.50 90 MET A N 1
ATOM 687 C CA . MET A 1 90 ? -1.335 1.302 -12.292 1.00 93.50 90 MET A CA 1
ATOM 688 C C . MET A 1 90 ? 0.136 1.312 -11.898 1.00 93.50 90 MET A C 1
ATOM 690 O O . MET A 1 90 ? 0.497 1.530 -10.751 1.00 93.50 90 MET A O 1
ATOM 694 N N . LYS A 1 91 ? 1.012 1.130 -12.886 1.00 92.81 91 LYS A N 1
ATOM 695 C CA . LYS A 1 91 ? 2.461 1.207 -12.694 1.00 92.81 91 LYS A CA 1
ATOM 696 C C . LYS A 1 91 ? 2.840 2.660 -12.394 1.00 92.81 91 LYS A C 1
ATOM 698 O O . LYS A 1 91 ? 2.695 3.528 -13.254 1.00 92.81 91 LYS A O 1
ATOM 703 N N . PHE A 1 92 ? 3.298 2.932 -11.177 1.00 93.50 92 PHE A N 1
ATOM 704 C CA . PHE A 1 92 ? 3.756 4.265 -10.784 1.00 93.50 92 PHE A CA 1
ATOM 705 C C . PHE A 1 92 ? 5.276 4.386 -10.772 1.00 93.50 92 PHE A C 1
ATOM 707 O O . PHE A 1 92 ? 5.794 5.498 -10.823 1.00 93.50 92 PHE A O 1
ATOM 714 N N . LEU A 1 93 ? 5.976 3.258 -10.701 1.00 93.19 93 LEU A N 1
ATOM 715 C CA . LEU A 1 93 ? 7.421 3.174 -10.804 1.00 93.19 93 LEU A CA 1
ATOM 716 C C . LEU A 1 93 ? 7.734 2.303 -12.018 1.00 93.19 93 LEU A C 1
ATOM 718 O O . LEU A 1 93 ? 7.305 1.153 -12.055 1.00 93.19 93 LEU A O 1
ATOM 722 N N . VAL A 1 94 ? 8.426 2.840 -13.010 1.00 92.19 94 VAL A N 1
ATOM 723 C CA . VAL A 1 94 ? 8.836 2.116 -14.214 1.00 92.19 94 VAL A CA 1
ATOM 724 C C . VAL A 1 94 ? 10.297 2.447 -14.456 1.00 92.19 94 VAL A C 1
ATOM 726 O O . VAL A 1 94 ? 10.617 3.577 -14.804 1.00 92.19 94 VAL A O 1
ATOM 729 N N . PHE A 1 95 ? 11.186 1.486 -14.233 1.00 90.06 95 PHE A N 1
ATOM 730 C CA . PHE A 1 95 ? 12.581 1.623 -14.628 1.00 90.06 95 PHE A CA 1
ATOM 731 C C . PHE A 1 95 ? 12.776 0.935 -15.964 1.00 90.06 95 PHE A C 1
ATOM 733 O O . PHE A 1 95 ? 12.687 -0.292 -16.042 1.00 90.06 95 PHE A O 1
ATOM 740 N N . ASP A 1 96 ? 13.037 1.741 -16.983 1.00 88.75 96 ASP A N 1
ATOM 741 C CA . ASP A 1 96 ? 13.474 1.269 -18.283 1.00 88.75 96 ASP A CA 1
ATOM 742 C C . ASP A 1 96 ? 15.006 1.190 -18.288 1.00 88.75 96 ASP A C 1
ATOM 744 O O . ASP A 1 96 ? 15.698 2.151 -17.949 1.00 88.75 96 ASP A O 1
ATOM 748 N N . LEU A 1 97 ? 15.537 0.010 -18.600 1.00 85.81 97 LEU A N 1
ATOM 749 C CA . LEU A 1 97 ? 16.976 -0.216 -18.727 1.00 85.81 97 LEU A CA 1
ATOM 750 C C . LEU A 1 97 ? 17.505 0.233 -20.098 1.00 85.81 97 LEU A C 1
ATOM 752 O O . LEU A 1 97 ? 18.710 0.457 -20.224 1.00 85.81 97 LEU A O 1
ATOM 756 N N . ALA A 1 98 ? 16.630 0.378 -21.098 1.00 87.56 98 ALA A N 1
ATOM 757 C CA . ALA A 1 98 ? 16.983 0.852 -22.430 1.00 87.56 98 ALA A CA 1
ATOM 758 C C . ALA A 1 98 ? 17.118 2.384 -22.484 1.00 87.56 98 ALA A C 1
ATOM 760 O O . ALA A 1 98 ? 17.987 2.891 -23.194 1.00 87.56 98 ALA A O 1
ATOM 761 N N . ASP A 1 99 ? 16.310 3.109 -21.705 1.00 89.00 99 ASP A N 1
ATOM 762 C CA . ASP A 1 99 ? 16.355 4.572 -21.593 1.00 89.00 99 ASP A CA 1
ATOM 763 C C . ASP A 1 99 ? 16.467 5.030 -20.122 1.00 89.00 99 ASP A C 1
ATOM 765 O O . ASP A 1 99 ? 15.465 5.354 -19.475 1.00 89.00 99 ASP A O 1
ATOM 769 N N . PRO A 1 100 ? 17.692 5.075 -19.563 1.00 85.31 100 PRO A N 1
ATOM 770 C CA . PRO A 1 100 ? 17.912 5.460 -18.170 1.00 85.31 100 PRO A CA 1
ATOM 771 C C . PRO A 1 100 ? 17.691 6.959 -17.902 1.00 85.31 100 PRO A C 1
ATOM 773 O O . PRO A 1 100 ? 17.715 7.369 -16.739 1.00 85.31 100 PRO A O 1
ATOM 776 N N . GLU A 1 101 ? 17.514 7.788 -18.938 1.00 89.69 101 GLU A N 1
ATOM 777 C CA . GLU A 1 101 ? 17.250 9.226 -18.791 1.00 89.69 101 GLU A CA 1
ATOM 778 C C . GLU A 1 101 ? 15.761 9.522 -18.558 1.00 89.69 101 GLU A C 1
ATOM 780 O O . GLU A 1 101 ? 15.405 10.599 -18.063 1.00 89.69 101 GLU A O 1
ATOM 785 N N . ALA A 1 102 ? 14.883 8.561 -18.859 1.00 90.19 102 ALA A N 1
ATOM 786 C CA . ALA A 1 102 ? 13.458 8.682 -18.613 1.00 90.19 102 ALA A CA 1
ATOM 787 C C . ALA A 1 102 ? 13.150 8.779 -17.108 1.00 90.19 102 ALA A C 1
ATOM 789 O O . ALA A 1 102 ? 13.723 8.085 -16.267 1.00 90.19 102 ALA A O 1
ATOM 790 N N . ILE A 1 103 ? 12.192 9.640 -16.749 1.00 91.69 103 ILE A N 1
ATOM 791 C CA . ILE A 1 103 ? 11.751 9.793 -15.357 1.00 91.69 103 ILE A CA 1
ATOM 792 C C . ILE A 1 103 ? 11.008 8.515 -14.942 1.00 91.69 103 ILE A C 1
ATOM 794 O O . ILE A 1 103 ? 9.926 8.254 -15.470 1.00 91.69 103 ILE A O 1
ATOM 798 N N . PRO A 1 104 ? 11.496 7.760 -13.940 1.00 91.75 104 PRO A N 1
ATOM 799 C CA . PRO A 1 104 ? 10.936 6.450 -13.627 1.00 91.75 104 PRO A CA 1
ATOM 800 C C . PRO A 1 104 ? 9.654 6.521 -12.789 1.00 91.75 104 PRO A C 1
ATOM 802 O O . PRO A 1 104 ? 9.125 5.494 -12.376 1.00 91.75 104 PRO A O 1
ATOM 805 N N . ILE A 1 105 ? 9.161 7.723 -12.469 1.00 93.88 105 ILE A N 1
ATOM 806 C CA . ILE A 1 105 ? 8.023 7.933 -11.569 1.00 93.88 105 ILE A CA 1
ATOM 807 C C . ILE A 1 105 ? 6.864 8.575 -12.325 1.00 93.88 105 ILE A C 1
ATOM 809 O O . ILE A 1 105 ? 6.947 9.719 -12.774 1.00 93.88 105 ILE A O 1
ATOM 813 N N . ASN A 1 106 ? 5.729 7.882 -12.349 1.00 94.50 106 ASN A N 1
ATOM 814 C CA . ASN A 1 106 ? 4.451 8.437 -12.765 1.00 94.50 106 ASN A CA 1
ATOM 815 C C . ASN A 1 106 ? 3.660 8.905 -11.534 1.00 94.50 106 ASN A C 1
ATOM 817 O O . ASN A 1 106 ? 2.976 8.130 -10.863 1.00 94.50 106 ASN A O 1
ATOM 821 N N . ILE A 1 107 ? 3.752 10.206 -11.247 1.00 94.00 107 ILE A N 1
ATOM 822 C CA . ILE A 1 107 ? 3.133 10.838 -10.071 1.00 94.00 107 ILE A CA 1
ATOM 823 C C . ILE A 1 107 ? 1.606 10.673 -10.077 1.00 94.00 107 ILE A C 1
ATOM 825 O O . ILE A 1 107 ? 1.004 10.454 -9.027 1.00 94.00 107 ILE A O 1
ATOM 829 N N . TRP A 1 108 ? 0.965 10.744 -11.247 1.00 94.00 108 TRP A N 1
ATOM 830 C CA . TRP A 1 108 ? -0.488 10.598 -11.354 1.00 94.00 108 TRP A CA 1
ATOM 831 C C . TRP A 1 108 ? -0.942 9.177 -11.038 1.00 94.00 108 TRP A C 1
ATOM 833 O O . TRP A 1 108 ? -1.877 8.999 -10.258 1.00 94.00 108 TRP A O 1
ATOM 843 N N . ALA A 1 109 ? -0.245 8.176 -11.582 1.00 94.12 109 ALA A N 1
ATOM 844 C CA . ALA A 1 109 ? -0.490 6.779 -11.241 1.00 94.12 109 ALA A CA 1
ATOM 845 C C . ALA A 1 109 ? -0.289 6.535 -9.737 1.00 94.12 109 ALA A C 1
ATOM 847 O O . ALA A 1 109 ? -1.149 5.925 -9.108 1.00 94.12 109 ALA A O 1
ATOM 848 N N . LEU A 1 110 ? 0.774 7.098 -9.141 1.00 93.94 110 LEU A N 1
ATOM 849 C CA . LEU A 1 110 ? 1.045 6.982 -7.704 1.00 93.94 110 LEU A CA 1
ATOM 850 C C . LEU A 1 110 ? -0.106 7.534 -6.856 1.00 93.94 110 LEU A C 1
ATOM 852 O O . LEU A 1 110 ? -0.531 6.889 -5.903 1.00 93.94 110 LEU A O 1
ATOM 856 N N . ILE A 1 111 ? -0.610 8.727 -7.182 1.00 94.81 111 ILE A N 1
ATOM 857 C CA . ILE A 1 111 ? -1.699 9.364 -6.428 1.00 94.81 111 ILE A CA 1
ATOM 858 C C . ILE A 1 111 ? -2.975 8.522 -6.502 1.00 94.81 111 ILE A C 1
ATOM 860 O O . ILE A 1 111 ? -3.656 8.345 -5.490 1.00 94.81 111 ILE A O 1
ATOM 864 N N . ILE A 1 112 ? -3.304 8.000 -7.684 1.00 94.50 112 ILE A N 1
ATOM 865 C CA . ILE A 1 112 ? -4.518 7.204 -7.862 1.00 94.50 112 ILE A CA 1
ATOM 866 C C . ILE A 1 112 ? -4.388 5.860 -7.138 1.00 94.50 112 ILE A C 1
ATOM 868 O O . ILE A 1 112 ? -5.298 5.493 -6.395 1.00 94.50 112 ILE A O 1
ATOM 872 N N . ASP A 1 113 ? -3.254 5.169 -7.265 1.00 93.69 113 ASP A N 1
ATOM 873 C CA . ASP A 1 113 ? -2.990 3.928 -6.529 1.00 93.69 113 ASP A CA 1
ATOM 874 C C . ASP A 1 113 ? -3.024 4.168 -5.013 1.00 93.69 113 ASP A C 1
ATOM 876 O O . ASP A 1 113 ? -3.662 3.413 -4.283 1.00 93.69 113 ASP A O 1
ATOM 880 N N . MET A 1 114 ? -2.448 5.273 -4.524 1.00 93.00 114 MET A N 1
ATOM 881 C CA . MET A 1 114 ? -2.538 5.665 -3.113 1.00 93.00 114 MET A CA 1
ATOM 882 C C . MET A 1 114 ? -3.989 5.834 -2.656 1.00 93.00 114 MET A C 1
ATOM 884 O O . MET A 1 114 ? -4.348 5.348 -1.583 1.00 93.00 114 MET A O 1
ATOM 888 N N . ALA A 1 115 ? -4.835 6.487 -3.456 1.00 94.00 115 ALA A N 1
ATOM 889 C CA . ALA A 1 115 ? -6.254 6.644 -3.147 1.00 94.00 115 ALA A CA 1
ATOM 890 C C . ALA A 1 115 ? -6.987 5.292 -3.130 1.00 94.00 115 ALA A C 1
ATOM 892 O O . ALA A 1 115 ? -7.779 5.028 -2.224 1.00 94.00 115 ALA A O 1
ATOM 893 N N . ILE A 1 116 ? -6.686 4.404 -4.080 1.00 94.12 116 ILE A N 1
ATOM 894 C CA . ILE A 1 116 ? -7.244 3.048 -4.140 1.00 94.12 116 ILE A CA 1
ATOM 895 C C . ILE A 1 116 ? -6.822 2.236 -2.909 1.00 94.12 116 ILE A C 1
ATOM 897 O O . ILE A 1 116 ? -7.666 1.609 -2.264 1.00 94.12 116 ILE A O 1
ATOM 901 N N . TYR A 1 117 ? -5.547 2.285 -2.523 1.00 93.19 117 TYR A N 1
ATOM 902 C CA . TYR A 1 117 ? -5.037 1.602 -1.332 1.00 93.19 117 TYR A CA 1
ATOM 903 C C . TYR A 1 117 ? -5.631 2.159 -0.051 1.00 93.19 117 TYR A C 1
ATOM 905 O O . TYR A 1 117 ? -5.885 1.397 0.877 1.00 93.19 117 TYR A O 1
ATOM 913 N N . LEU A 1 118 ? -5.900 3.464 0.002 1.00 92.19 118 LEU A N 1
ATOM 914 C CA . LEU A 1 118 ? -6.597 4.092 1.117 1.00 92.19 118 LEU A CA 1
ATOM 915 C C . LEU A 1 118 ? -8.005 3.502 1.275 1.00 92.19 118 LEU A C 1
ATOM 917 O O . LEU A 1 118 ? -8.399 3.117 2.374 1.00 92.19 118 LEU A O 1
ATOM 921 N N . ILE A 1 119 ? -8.748 3.374 0.173 1.00 92.31 119 ILE A N 1
ATOM 922 C CA . ILE A 1 119 ? -10.097 2.794 0.169 1.00 92.31 119 ILE A CA 1
ATOM 923 C C . ILE A 1 119 ? -10.051 1.308 0.554 1.00 92.31 119 ILE A C 1
ATOM 925 O O . ILE A 1 119 ? -10.840 0.863 1.389 1.00 92.31 119 ILE A O 1
ATOM 929 N N . LEU A 1 120 ? -9.104 0.544 0.005 1.00 93.25 120 LEU A N 1
ATOM 930 C CA . LEU A 1 120 ? -8.902 -0.871 0.337 1.00 93.25 120 LEU A CA 1
ATOM 931 C C . LEU A 1 120 ? -8.534 -1.073 1.809 1.00 93.25 120 LEU A C 1
ATOM 933 O O . LEU A 1 120 ? -9.143 -1.896 2.491 1.00 93.25 120 LEU A O 1
ATOM 937 N N . ALA A 1 121 ? -7.571 -0.307 2.319 1.00 93.31 121 ALA A N 1
ATOM 938 C CA . ALA A 1 121 ? -7.159 -0.363 3.715 1.00 93.31 121 ALA A CA 1
ATOM 939 C C . ALA A 1 121 ? -8.323 -0.028 4.652 1.00 93.31 121 ALA A C 1
ATOM 941 O O . ALA A 1 121 ? -8.481 -0.660 5.697 1.00 93.31 121 ALA A O 1
ATOM 942 N N . TYR A 1 122 ? -9.166 0.931 4.264 1.00 90.62 122 TYR A N 1
ATOM 943 C CA . TYR A 1 122 ? -10.367 1.284 5.008 1.00 90.62 122 TYR A CA 1
ATOM 944 C C . TYR A 1 122 ? -11.375 0.132 5.022 1.00 90.62 122 TYR A C 1
ATOM 946 O O . TYR A 1 122 ? -11.838 -0.260 6.092 1.00 90.62 122 TYR A O 1
ATOM 954 N N . ALA A 1 123 ? -11.659 -0.466 3.862 1.00 90.69 123 ALA A N 1
ATOM 955 C CA . ALA A 1 123 ? -12.538 -1.627 3.764 1.00 90.69 123 ALA A CA 1
ATOM 956 C C . ALA A 1 123 ? -12.038 -2.800 4.628 1.00 90.69 123 ALA A C 1
ATOM 958 O O . ALA A 1 123 ? -12.832 -3.438 5.319 1.00 90.69 123 ALA A O 1
ATOM 959 N N . ILE A 1 124 ? -10.722 -3.039 4.653 1.00 91.50 124 ILE A N 1
ATOM 960 C CA . ILE A 1 124 ? -10.094 -4.059 5.501 1.00 91.50 124 ILE A CA 1
ATOM 961 C C . ILE A 1 124 ? -10.240 -3.721 6.990 1.00 91.50 124 ILE A C 1
ATOM 963 O O . ILE A 1 124 ? -10.614 -4.602 7.762 1.00 91.50 124 ILE A O 1
ATOM 967 N N . ASP A 1 125 ? -9.988 -2.478 7.422 1.00 89.25 125 ASP A N 1
ATOM 968 C CA . ASP A 1 125 ? -10.149 -2.090 8.836 1.00 89.25 125 ASP A CA 1
ATOM 969 C C . ASP A 1 125 ? -11.604 -2.262 9.298 1.00 89.25 125 ASP A C 1
ATOM 971 O O . ASP A 1 125 ? -11.858 -2.853 10.350 1.00 89.25 125 ASP A O 1
ATOM 975 N N . VAL A 1 126 ? -12.571 -1.830 8.482 1.00 86.56 126 VAL A N 1
ATOM 976 C CA . VAL A 1 126 ? -14.003 -2.014 8.761 1.00 86.56 126 VAL A CA 1
ATOM 977 C C . VAL A 1 126 ? -14.353 -3.501 8.838 1.00 86.56 126 VAL A C 1
ATOM 979 O O . VAL A 1 126 ? -14.957 -3.931 9.822 1.00 86.56 126 VAL A O 1
ATOM 982 N N . ALA A 1 127 ? -13.923 -4.311 7.866 1.00 88.06 127 ALA A N 1
ATOM 983 C CA . ALA A 1 127 ? -14.174 -5.752 7.860 1.00 88.06 127 ALA A CA 1
ATOM 984 C C . ALA A 1 127 ? -13.581 -6.449 9.097 1.00 88.06 127 ALA A C 1
ATOM 986 O O . ALA A 1 127 ? -14.258 -7.247 9.748 1.00 88.06 127 ALA A O 1
ATOM 987 N N . LEU A 1 128 ? -12.345 -6.109 9.476 1.00 86.56 128 LEU A N 1
ATOM 988 C CA . LEU A 1 128 ? -11.699 -6.631 10.681 1.00 86.56 128 LEU A CA 1
ATOM 989 C C . LEU A 1 128 ? -12.437 -6.202 11.949 1.00 86.56 128 LEU A C 1
ATOM 991 O O . LEU A 1 128 ? -12.607 -7.013 12.860 1.00 86.56 128 LEU A O 1
ATOM 995 N N . ASN A 1 129 ? -12.876 -4.947 12.038 1.00 84.31 129 ASN A N 1
ATOM 996 C CA . ASN A 1 129 ? -13.602 -4.458 13.206 1.00 84.31 129 ASN A CA 1
ATOM 997 C C . ASN A 1 129 ? -14.956 -5.159 13.354 1.00 84.31 129 ASN A C 1
ATOM 999 O O . ASN A 1 129 ? -15.241 -5.635 14.452 1.00 84.31 129 ASN A O 1
ATOM 1003 N N . VAL A 1 130 ? -15.716 -5.330 12.269 1.00 84.00 130 VAL A N 1
ATOM 1004 C CA . VAL A 1 130 ? -16.978 -6.095 12.255 1.00 84.00 130 VAL A CA 1
ATOM 1005 C C . VAL A 1 130 ? -16.747 -7.562 12.635 1.00 84.00 130 VAL A C 1
ATOM 1007 O O . VAL A 1 130 ? -17.478 -8.130 13.450 1.00 84.00 130 VAL A O 1
ATOM 1010 N N . PHE A 1 131 ? -15.699 -8.193 12.102 1.00 85.00 131 PHE A N 1
ATOM 1011 C CA . PHE A 1 131 ? -15.381 -9.585 12.416 1.00 85.00 131 PHE A CA 1
ATOM 1012 C C . PHE A 1 131 ? -14.996 -9.772 13.893 1.00 85.00 131 PHE A C 1
ATOM 1014 O O . PHE A 1 131 ? -15.457 -10.704 14.558 1.00 85.00 131 PHE A O 1
ATOM 1021 N N . ILE A 1 132 ? -14.191 -8.860 14.446 1.00 82.50 132 ILE A N 1
ATOM 1022 C CA . ILE A 1 132 ? -13.763 -8.895 15.851 1.00 82.50 132 ILE A CA 1
ATOM 1023 C C . ILE A 1 132 ? -14.937 -8.618 16.802 1.00 82.50 132 ILE A C 1
ATOM 1025 O O . ILE A 1 132 ? -15.021 -9.246 17.860 1.00 82.50 132 ILE A O 1
ATOM 1029 N N . THR A 1 133 ? -15.836 -7.684 16.482 1.00 75.00 133 THR A N 1
ATOM 1030 C CA . THR A 1 133 ? -17.011 -7.401 17.326 1.00 75.00 133 THR A CA 1
ATOM 1031 C C . THR A 1 133 ? -18.027 -8.539 17.288 1.00 75.00 133 THR A C 1
ATOM 1033 O O . THR A 1 133 ? -18.594 -8.857 18.331 1.00 75.00 133 THR A O 1
ATOM 1036 N N . SER A 1 134 ? -18.192 -9.208 16.144 1.00 75.44 134 SER A N 1
ATOM 1037 C CA . SER A 1 134 ? -19.052 -10.391 15.995 1.00 75.44 134 SER A CA 1
ATOM 1038 C C . SER A 1 134 ? -18.522 -11.614 16.764 1.00 75.44 134 SER A C 1
ATOM 1040 O O . SER A 1 134 ? -19.273 -12.315 17.444 1.00 75.44 134 SER A O 1
ATOM 1042 N N . THR A 1 135 ? -17.206 -11.846 16.740 1.00 73.12 135 THR A N 1
ATOM 1043 C CA . THR A 1 135 ? -16.570 -12.993 17.421 1.00 73.12 135 THR A CA 1
ATOM 1044 C C . THR A 1 135 ? -16.385 -12.790 18.924 1.00 73.12 135 THR A C 1
ATOM 1046 O O . THR A 1 135 ? -16.368 -13.761 19.690 1.00 73.12 135 THR A O 1
ATOM 1049 N N . LYS A 1 136 ? -16.318 -11.541 19.398 1.00 68.56 136 LYS A N 1
ATOM 1050 C CA . LYS A 1 136 ? -16.419 -11.232 20.827 1.00 68.56 136 LYS A CA 1
ATOM 1051 C C . LYS A 1 136 ? -17.862 -11.442 21.280 1.00 68.56 136 LYS A C 1
ATOM 1053 O O . LYS A 1 136 ? -18.625 -10.486 21.407 1.00 68.56 136 LYS A O 1
ATOM 1058 N N . LYS A 1 137 ? -18.216 -12.690 21.629 1.00 59.69 137 LYS A N 1
ATOM 1059 C CA . LYS A 1 137 ? -19.359 -12.962 22.517 1.00 59.69 137 LYS A CA 1
ATOM 1060 C C . LYS A 1 137 ? -19.255 -11.954 23.650 1.00 59.69 137 LYS A C 1
ATOM 1062 O O . LYS A 1 137 ? -18.252 -11.963 24.368 1.00 59.69 137 LYS A O 1
ATOM 1067 N N . LYS A 1 138 ? -20.244 -11.063 23.769 1.00 58.06 138 LYS A N 1
ATOM 1068 C CA . LYS A 1 138 ? -20.367 -10.149 24.903 1.00 58.06 138 LYS A CA 1
ATOM 1069 C C . LYS A 1 138 ? -20.301 -11.032 26.147 1.00 58.06 138 LYS A C 1
ATOM 1071 O O . LYS A 1 138 ? -21.309 -11.617 26.530 1.00 58.06 138 LYS A O 1
ATOM 1076 N N . LYS A 1 139 ? -19.121 -11.186 26.766 1.00 55.75 139 LYS A N 1
ATOM 1077 C CA . LYS A 1 139 ? -19.049 -11.603 28.162 1.00 55.75 139 LYS A CA 1
ATOM 1078 C C . LYS A 1 139 ? -19.861 -10.529 28.834 1.00 55.75 139 LYS A C 1
ATOM 1080 O O . LYS A 1 139 ? -19.447 -9.370 28.825 1.00 55.75 139 LYS A O 1
ATOM 1085 N N . ALA A 1 140 ? -21.070 -10.892 29.244 1.00 55.47 140 ALA A N 1
ATOM 1086 C CA . ALA A 1 140 ? -21.937 -9.988 29.942 1.00 55.47 140 ALA A CA 1
ATOM 1087 C C . ALA A 1 140 ? -21.099 -9.451 31.098 1.00 55.47 140 ALA A C 1
ATOM 1089 O O . ALA A 1 140 ? -20.868 -10.136 32.089 1.00 55.47 140 ALA A O 1
ATOM 1090 N N . SER A 1 141 ? -20.660 -8.204 30.968 1.00 53.62 141 SER A N 1
ATOM 1091 C CA . SER A 1 141 ? -20.418 -7.320 32.094 1.00 53.62 141 SER A CA 1
ATOM 1092 C C . SER A 1 141 ? -21.794 -7.005 32.691 1.00 53.62 141 SER A C 1
ATOM 1094 O O . SER A 1 141 ? -22.225 -5.864 32.818 1.00 53.62 141 SER A O 1
ATOM 1096 N N . GLY A 1 142 ? -22.555 -8.060 32.994 1.00 52.59 142 GLY A N 1
ATOM 1097 C CA . GLY A 1 142 ? -23.512 -7.998 34.056 1.00 52.59 142 GLY A CA 1
ATOM 1098 C C . GLY A 1 142 ? -22.629 -7.783 35.260 1.00 52.59 142 GLY A C 1
ATOM 1099 O O . GLY A 1 142 ? -21.854 -8.662 35.634 1.00 52.59 142 GLY A O 1
ATOM 1100 N N . LYS A 1 143 ? -22.707 -6.590 35.840 1.00 58.16 143 LYS A N 1
ATOM 1101 C CA . LYS A 1 143 ? -22.554 -6.475 37.281 1.00 58.16 143 LYS A CA 1
ATOM 1102 C C . LYS A 1 143 ? -23.533 -7.498 37.846 1.00 58.16 143 LYS A C 1
ATOM 1104 O O . LYS A 1 143 ? -24.716 -7.203 37.986 1.00 58.16 143 LYS A O 1
ATOM 1109 N N . SER A 1 144 ? -23.079 -8.732 38.041 1.00 60.78 144 SER A N 1
ATOM 1110 C CA . SER A 1 144 ? -23.826 -9.701 38.811 1.00 60.78 144 SER A CA 1
ATOM 1111 C C . SER A 1 144 ? -24.078 -8.998 40.140 1.00 60.78 144 SER A C 1
ATOM 1113 O O . SER A 1 144 ? -23.137 -8.411 40.695 1.00 60.78 144 SER A O 1
ATOM 1115 N N . PRO A 1 145 ? -25.338 -8.918 40.598 1.00 64.38 145 PRO A N 1
ATOM 1116 C CA . PRO A 1 145 ? -25.622 -8.282 41.869 1.00 64.38 145 PRO A CA 1
ATOM 1117 C C . PRO A 1 145 ? -24.686 -8.914 42.893 1.00 64.38 145 PRO A C 1
ATOM 1119 O O . PRO A 1 145 ? -24.550 -10.138 42.933 1.00 64.38 145 PRO A O 1
ATOM 1122 N N . LYS A 1 146 ? -23.969 -8.081 43.657 1.00 65.44 146 LYS A N 1
ATOM 1123 C CA . LYS A 1 146 ? -23.182 -8.558 44.793 1.00 65.44 146 LYS A CA 1
ATOM 1124 C C . LYS A 1 146 ? -24.174 -9.257 45.712 1.00 65.44 146 LYS A C 1
ATOM 1126 O O . LYS A 1 146 ? -24.892 -8.603 46.462 1.00 65.44 146 LYS A O 1
ATOM 1131 N N . VAL A 1 147 ? -24.254 -10.579 45.610 1.00 60.81 147 VAL A N 1
ATOM 1132 C CA . VAL A 1 147 ? -24.974 -11.386 46.579 1.00 60.81 147 VAL A CA 1
ATOM 1133 C C . VAL A 1 147 ? -24.125 -11.292 47.831 1.00 60.81 147 VAL A C 1
ATOM 1135 O O . VAL A 1 147 ? -23.081 -11.932 47.944 1.00 60.81 147 VAL A O 1
ATOM 1138 N N . TYR A 1 148 ? -24.528 -10.411 48.741 1.00 62.00 148 TYR A N 1
ATOM 1139 C CA . TYR A 1 148 ? -24.037 -10.447 50.102 1.00 62.00 148 TYR A CA 1
ATOM 1140 C C . TYR A 1 148 ? -24.550 -11.759 50.678 1.00 62.00 148 TYR A C 1
ATOM 1142 O O . TYR A 1 148 ? -25.677 -11.848 51.161 1.00 62.00 148 TYR A O 1
ATOM 1150 N N . THR A 1 149 ? -23.741 -12.812 50.593 1.00 54.34 149 THR A N 1
ATOM 1151 C CA . THR A 1 149 ? -23.888 -13.928 51.510 1.00 54.34 149 THR A CA 1
ATOM 1152 C C . THR A 1 149 ? -23.734 -13.313 52.885 1.00 54.34 149 THR A C 1
ATOM 1154 O O . THR A 1 149 ? -22.640 -12.909 53.283 1.00 54.34 149 THR A O 1
ATOM 1157 N N . ILE A 1 150 ? -24.859 -13.169 53.586 1.00 56.59 150 ILE A N 1
ATOM 1158 C CA . ILE A 1 150 ? -24.874 -12.951 55.023 1.00 56.59 150 ILE A CA 1
ATOM 1159 C C . ILE A 1 150 ? -23.945 -14.036 55.549 1.00 56.59 150 ILE A C 1
ATOM 1161 O O . ILE A 1 150 ? -24.278 -15.222 55.484 1.00 56.59 150 ILE A O 1
ATOM 1165 N N . ARG A 1 151 ? -22.731 -13.652 55.966 1.00 52.31 151 ARG A N 1
ATOM 1166 C CA . ARG A 1 151 ? -21.872 -14.527 56.752 1.00 52.31 151 ARG A CA 1
ATOM 1167 C C . ARG A 1 151 ? -22.747 -14.879 57.938 1.00 52.31 151 ARG A C 1
ATOM 1169 O O . ARG A 1 151 ? -22.903 -14.053 58.835 1.00 52.31 151 ARG A O 1
ATOM 1176 N N . ARG A 1 152 ? -23.371 -16.062 57.909 1.00 55.84 152 ARG A N 1
ATOM 1177 C CA . ARG A 1 152 ? -23.909 -16.674 59.114 1.00 55.84 152 ARG A CA 1
ATOM 1178 C C . ARG A 1 152 ? -22.740 -16.606 60.075 1.00 55.84 152 ARG A C 1
ATOM 1180 O O . ARG A 1 152 ? -21.678 -17.166 59.785 1.00 55.84 152 ARG A O 1
ATOM 1187 N N . LYS A 1 153 ? -22.884 -15.758 61.096 1.00 53.22 153 LYS A N 1
ATOM 1188 C CA . LYS A 1 153 ? -21.921 -15.649 62.182 1.00 53.22 153 LYS A CA 1
ATOM 1189 C C . LYS A 1 153 ? -21.551 -17.085 62.523 1.00 53.22 153 LYS A C 1
ATOM 1191 O O . LYS A 1 153 ? -22.447 -17.910 62.685 1.00 53.22 153 LYS A O 1
ATOM 1196 N N . LYS A 1 154 ? -20.243 -17.370 62.494 1.00 51.81 154 LYS A N 1
ATOM 1197 C CA . LYS A 1 154 ? -19.643 -18.569 63.087 1.00 51.81 154 LYS A CA 1
ATOM 1198 C C . LYS A 1 154 ? -20.526 -18.980 64.257 1.00 51.81 154 LYS A C 1
ATOM 1200 O O . LYS A 1 154 ? -20.701 -18.136 65.133 1.00 51.81 154 LYS A O 1
ATOM 1205 N N . GLU A 1 155 ? -21.088 -20.188 64.197 1.00 56.12 155 GLU A N 1
ATOM 1206 C CA . GLU A 1 155 ? -21.886 -20.781 65.272 1.00 56.12 155 GLU A CA 1
ATOM 1207 C C . GLU A 1 155 ? -21.277 -20.346 66.606 1.00 56.12 155 GLU A C 1
ATOM 1209 O O . GLU A 1 155 ? -20.126 -20.682 66.919 1.00 56.12 155 GLU A O 1
ATOM 1214 N N . GLU A 1 156 ? -21.999 -19.473 67.306 1.00 58.00 156 GLU A N 1
ATOM 1215 C CA . GLU A 1 156 ? -21.577 -18.954 68.593 1.00 58.00 156 GLU A CA 1
ATOM 1216 C C . GLU A 1 156 ? -21.375 -20.163 69.502 1.00 58.00 156 GLU A C 1
ATOM 1218 O O . GLU A 1 156 ? -22.117 -21.143 69.437 1.00 58.00 156 GLU A O 1
ATOM 1223 N N . ILE A 1 157 ? -20.336 -20.126 70.329 1.00 58.78 157 ILE A N 1
ATOM 1224 C CA . ILE A 1 157 ? -19.907 -21.239 71.190 1.00 58.78 157 ILE A CA 1
ATOM 1225 C C . ILE A 1 157 ? -21.088 -21.830 71.994 1.00 58.78 157 ILE A C 1
ATOM 1227 O O . ILE A 1 157 ? -21.116 -23.033 72.251 1.00 58.78 157 ILE A O 1
ATOM 1231 N N . ALA A 1 158 ? -22.107 -21.015 72.285 1.00 58.62 158 ALA A N 1
ATOM 1232 C CA . ALA A 1 158 ? -23.379 -21.411 72.880 1.00 58.62 158 ALA A CA 1
ATOM 1233 C C . ALA A 1 158 ? -24.126 -22.520 72.106 1.00 58.62 158 ALA A C 1
ATOM 1235 O O . ALA A 1 158 ? -24.615 -23.465 72.720 1.00 58.62 158 ALA A O 1
ATOM 1236 N N . GLU A 1 159 ? -24.165 -22.478 70.771 1.00 58.38 159 GLU A N 1
ATOM 1237 C CA . GLU A 1 159 ? -24.884 -23.459 69.945 1.00 58.38 159 GLU A CA 1
ATOM 1238 C C . GLU A 1 159 ? -24.158 -24.818 69.908 1.00 58.38 159 GLU A C 1
ATOM 1240 O O . GLU A 1 159 ? -24.785 -25.882 69.912 1.00 58.38 159 GLU A O 1
ATOM 1245 N N . LYS A 1 160 ? -22.818 -24.801 69.973 1.00 61.06 160 LYS A N 1
ATOM 1246 C CA . LYS A 1 160 ? -22.002 -26.020 70.117 1.00 61.06 160 LYS A CA 1
ATOM 1247 C C . LYS A 1 160 ? -22.131 -26.654 71.499 1.00 61.06 160 LYS A C 1
ATOM 1249 O O . LYS A 1 160 ? -22.135 -27.881 71.591 1.00 61.06 160 LYS A O 1
ATOM 1254 N N . VAL A 1 161 ? -22.242 -25.851 72.557 1.00 64.31 161 VAL A N 1
ATOM 1255 C CA . VAL A 1 161 ? -22.442 -26.353 73.926 1.00 64.31 161 VAL A CA 1
ATOM 1256 C C . VAL A 1 161 ? -23.858 -26.911 74.088 1.00 64.31 161 VAL A C 1
ATOM 1258 O O . VAL A 1 161 ? -24.006 -28.027 74.582 1.00 64.31 161 VAL A O 1
ATOM 1261 N N . ALA A 1 162 ? -24.877 -26.227 73.561 1.00 64.81 162 ALA A N 1
ATOM 1262 C CA . ALA A 1 162 ? -26.258 -26.707 73.570 1.00 64.81 162 ALA A CA 1
ATOM 1263 C C . ALA A 1 162 ? -26.404 -28.069 72.863 1.00 64.81 162 ALA A C 1
ATOM 1265 O O . ALA A 1 162 ? -26.967 -29.003 73.432 1.00 64.81 162 ALA A O 1
ATOM 1266 N N . LYS A 1 163 ? -25.796 -28.252 71.680 1.00 62.66 163 LYS A N 1
ATOM 1267 C CA . LYS A 1 163 ? -25.788 -29.557 70.982 1.00 62.66 163 LYS A CA 1
ATOM 1268 C C . LYS A 1 163 ? -25.030 -30.659 71.738 1.00 62.66 163 LYS A C 1
ATOM 1270 O 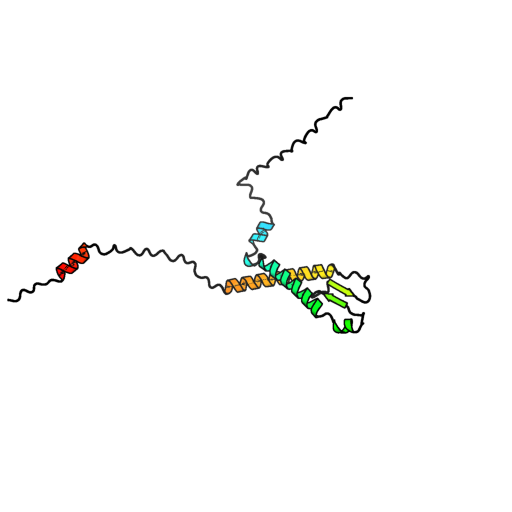O . LYS A 1 163 ? -25.321 -31.836 71.525 1.00 62.66 163 LYS A O 1
ATOM 1275 N N . LYS A 1 164 ? -24.065 -30.314 72.599 1.00 62.50 164 LYS A N 1
ATOM 1276 C CA . LYS A 1 164 ? -23.309 -31.284 73.414 1.00 62.50 164 LYS A CA 1
ATOM 1277 C C . LYS A 1 164 ? -24.079 -31.730 74.658 1.00 62.50 164 LYS A C 1
ATOM 1279 O O . LYS A 1 164 ? -23.955 -32.888 75.039 1.00 62.50 164 LYS A O 1
ATOM 1284 N N . ILE A 1 165 ? -24.874 -30.841 75.253 1.00 59.53 165 ILE A N 1
ATOM 1285 C CA . ILE A 1 165 ? -25.703 -31.143 76.430 1.00 59.53 165 ILE A CA 1
ATOM 1286 C C . ILE A 1 165 ? -26.919 -31.987 76.024 1.00 59.53 165 ILE A C 1
ATOM 1288 O O . ILE A 1 165 ? -27.207 -32.988 76.666 1.00 59.53 165 ILE A O 1
ATOM 1292 N N . VAL A 1 166 ? -27.563 -31.670 74.896 1.00 60.34 166 VAL A N 1
ATOM 1293 C CA . VAL A 1 166 ? -28.748 -32.408 74.409 1.00 60.34 166 VAL A CA 1
ATOM 1294 C C . VAL A 1 166 ? -28.421 -33.848 73.969 1.00 60.34 166 VAL A C 1
ATOM 1296 O O . VAL A 1 166 ? -29.290 -34.711 73.980 1.00 60.34 166 VAL A O 1
ATOM 1299 N N . LYS A 1 167 ? -27.164 -34.152 73.615 1.00 55.56 167 LYS A N 1
ATOM 1300 C CA . LYS A 1 167 ? -26.735 -35.506 73.210 1.00 55.56 167 LYS A CA 1
ATOM 1301 C C . LYS A 1 167 ? -26.416 -36.462 74.364 1.00 55.56 167 LYS A C 1
ATOM 1303 O O . LYS A 1 167 ? -26.009 -37.588 74.086 1.00 55.56 167 LYS A O 1
ATOM 1308 N N . LYS A 1 168 ? -26.586 -36.056 75.624 1.00 54.91 168 LYS A N 1
ATOM 1309 C CA . LYS A 1 168 ? -26.465 -36.955 76.778 1.00 54.91 168 LYS A CA 1
ATOM 1310 C C . LYS A 1 168 ? -27.862 -37.256 77.345 1.00 54.91 168 LYS A C 1
ATOM 1312 O O . LYS A 1 168 ? -28.265 -36.603 78.299 1.00 54.91 168 LYS A O 1
ATOM 1317 N N . PRO A 1 169 ? -28.629 -38.194 76.760 1.00 50.28 169 PRO A N 1
ATOM 1318 C CA . PRO A 1 169 ? -29.712 -38.823 77.492 1.00 50.28 169 PRO A CA 1
ATOM 1319 C C . PRO A 1 169 ? -29.118 -39.780 78.527 1.00 50.28 169 PRO A C 1
ATOM 1321 O O . PRO A 1 169 ? -28.173 -40.525 78.251 1.00 50.28 169 PRO A O 1
ATOM 1324 N N . ASP A 1 170 ? -29.677 -39.693 79.723 1.00 53.53 170 ASP A N 1
ATOM 1325 C CA . ASP A 1 170 ? -29.359 -40.472 80.904 1.00 53.53 170 ASP A CA 1
ATOM 1326 C C . ASP A 1 170 ? -29.319 -41.975 80.610 1.00 53.53 170 ASP A C 1
ATOM 1328 O O . ASP A 1 170 ? -30.329 -42.607 80.305 1.00 53.53 170 ASP A O 1
ATOM 1332 N N . SER A 1 171 ? -28.142 -42.577 80.772 1.00 56.62 171 SER A N 1
ATOM 1333 C CA . SER A 1 171 ? -28.051 -43.991 81.118 1.00 56.62 171 SER A CA 1
ATOM 1334 C C . SER A 1 171 ? -28.403 -44.135 82.600 1.00 56.62 171 SER A C 1
ATOM 1336 O O . SER A 1 171 ? -27.523 -44.298 83.443 1.00 56.62 171 SER A O 1
ATOM 1338 N N . ILE A 1 172 ? -29.689 -44.021 82.916 1.00 55.44 172 ILE A N 1
ATOM 1339 C CA . ILE A 1 172 ? -30.262 -44.566 84.145 1.00 55.44 172 ILE A CA 1
ATOM 1340 C C . ILE A 1 172 ? -31.126 -45.734 83.677 1.00 55.44 172 ILE A C 1
ATOM 1342 O O . ILE A 1 172 ? -32.251 -45.548 83.220 1.00 55.44 172 ILE A O 1
ATOM 1346 N N . GLN A 1 173 ? -30.542 -46.930 83.689 1.00 49.06 173 GLN A N 1
ATOM 1347 C CA . GLN A 1 173 ? -31.316 -48.166 83.620 1.00 49.06 173 GLN A CA 1
ATOM 1348 C C . GLN A 1 173 ? -31.758 -48.524 85.051 1.00 49.06 173 GLN A C 1
ATOM 1350 O O . GLN A 1 173 ? -30.951 -48.331 85.965 1.00 49.06 173 GLN A O 1
ATOM 1355 N N . PRO A 1 174 ? -33.015 -48.961 85.250 1.00 58.53 174 PRO A N 1
ATOM 1356 C CA . PRO A 1 174 ? -33.525 -49.418 86.543 1.00 58.53 174 PRO A CA 1
ATOM 1357 C C . PRO A 1 174 ? -32.864 -50.718 87.017 1.00 58.53 174 PRO A C 1
ATOM 1359 O O . PRO A 1 174 ? -32.408 -51.502 86.152 1.00 58.53 174 PRO A O 1
#

Radius of gyration: 39.36 Å; chains: 1; bounding box: 76×104×110 Å

Secondary structure (DSSP, 8-state):
--------PPPP------------TTS-----HHHHHHHHS-GGGS--HHHHHHHHHHHHHHHHHHHHTS-HHHHHTT----EEEE-SSS--EEEESS-TTS--B-HHHHHHHHHHHHHHHHHHHHHHHHHHHHHS--------------------HHHHHHHHHHT-------